Protein AF-A0A7X7SCX1-F1 (afdb_monomer_lite)

Sequence (75 aa):
MEQGSKTLLIILGTALLIGALVVVFNPAYRQAFAAQVRGDPAASPIWKSNREYYPDVTLPAAEPAPQAPAEPLSE

Structure (mmCIF, N/CA/C/O backbone):
data_AF-A0A7X7SCX1-F1
#
_entry.id   AF-A0A7X7SCX1-F1
#
loop_
_atom_site.group_PDB
_atom_site.id
_atom_site.type_symbol
_atom_site.label_atom_id
_atom_site.label_alt_id
_atom_site.label_comp_id
_atom_site.label_asym_id
_atom_site.label_entity_id
_atom_site.label_seq_id
_atom_site.pdbx_PDB_ins_code
_atom_site.Cartn_x
_atom_site.Cartn_y
_atom_site.Cartn_z
_atom_site.occupancy
_atom_site.B_iso_or_equiv
_atom_site.auth_seq_id
_atom_site.auth_comp_id
_atom_site.auth_asym_id
_atom_site.auth_atom_id
_atom_site.pdbx_PDB_model_num
ATOM 1 N N . MET A 1 1 ? -15.975 18.518 25.253 1.00 59.97 1 MET A N 1
ATOM 2 C CA . MET A 1 1 ? -15.059 18.459 24.087 1.00 59.97 1 MET A CA 1
ATOM 3 C C . MET A 1 1 ? -14.102 17.260 24.139 1.00 59.97 1 MET A C 1
ATOM 5 O O . MET A 1 1 ? -13.811 16.728 23.079 1.00 59.97 1 MET A O 1
ATOM 9 N N . GLU A 1 2 ? -13.686 16.754 25.311 1.00 71.38 2 GLU A N 1
ATOM 10 C CA . GLU A 1 2 ? -12.789 15.576 25.427 1.00 71.38 2 GLU A CA 1
ATOM 11 C C . GLU A 1 2 ? -13.318 14.274 24.810 1.00 71.38 2 GLU A C 1
ATOM 13 O O . GLU A 1 2 ? -12.551 13.510 24.227 1.00 71.38 2 GLU A O 1
ATOM 18 N N . GLN A 1 3 ? -14.624 14.009 24.909 1.00 74.88 3 GLN A N 1
ATOM 19 C CA . GLN A 1 3 ? -15.192 12.748 24.426 1.00 74.88 3 GLN A CA 1
ATOM 20 C C . GLN A 1 3 ? -15.104 12.611 22.898 1.00 74.88 3 GLN A C 1
ATOM 22 O O . GLN A 1 3 ? -14.829 11.523 22.401 1.00 74.88 3 GLN A O 1
ATOM 27 N N . GLY A 1 4 ? -15.256 13.715 22.158 1.00 82.69 4 GLY A N 1
ATOM 28 C CA . GLY A 1 4 ? -15.097 13.724 20.701 1.00 82.69 4 GLY A CA 1
ATOM 29 C C . GLY A 1 4 ? -13.654 13.444 20.278 1.00 82.69 4 GLY A C 1
ATOM 30 O O . GLY A 1 4 ? -13.417 12.583 19.434 1.00 82.69 4 GLY A O 1
ATOM 31 N N . SER A 1 5 ? -12.685 14.096 20.927 1.00 90.62 5 SER A N 1
ATOM 32 C CA . SER A 1 5 ? -11.257 13.892 20.649 1.00 90.62 5 SER A CA 1
ATOM 33 C C . SER A 1 5 ? -10.797 12.475 20.988 1.00 90.62 5 SER A C 1
ATOM 35 O O . SER A 1 5 ? -10.062 11.865 20.214 1.00 90.62 5 SER A O 1
ATOM 37 N N . LYS A 1 6 ? -11.265 11.912 22.110 1.00 92.81 6 LYS A N 1
ATOM 38 C CA . LYS A 1 6 ? -10.952 10.531 22.500 1.00 92.81 6 LYS A CA 1
ATOM 39 C C . LYS A 1 6 ? -11.479 9.526 21.476 1.00 92.81 6 LYS A C 1
ATOM 41 O O . LYS A 1 6 ? -10.742 8.631 21.073 1.00 92.81 6 LYS A O 1
ATOM 46 N N . THR A 1 7 ? -12.722 9.688 21.025 1.00 95.12 7 THR A N 1
ATOM 47 C CA . THR A 1 7 ? -13.297 8.832 19.979 1.00 95.12 7 THR A CA 1
ATOM 48 C C . THR A 1 7 ? -12.516 8.945 18.671 1.00 95.12 7 THR A C 1
ATOM 50 O O . THR A 1 7 ? -12.213 7.926 18.055 1.00 95.12 7 THR A O 1
ATOM 53 N N . LEU A 1 8 ? -12.123 10.158 18.274 1.00 95.88 8 LEU A N 1
ATOM 54 C CA . LEU A 1 8 ? -11.345 10.373 17.054 1.00 95.88 8 LEU A CA 1
ATOM 55 C C . LEU A 1 8 ? -9.967 9.697 17.120 1.00 95.88 8 LEU A C 1
ATOM 57 O O . LEU A 1 8 ? -9.564 9.044 16.161 1.00 95.88 8 LEU A O 1
ATOM 61 N N . LEU A 1 9 ? -9.274 9.796 18.258 1.00 97.00 9 LEU A N 1
ATOM 62 C CA . LEU A 1 9 ? -7.990 9.121 18.474 1.00 97.00 9 LEU A CA 1
ATOM 63 C C . LEU A 1 9 ? -8.120 7.599 18.418 1.00 97.00 9 LEU A C 1
ATOM 65 O O . LEU A 1 9 ? -7.250 6.941 17.853 1.00 97.00 9 LEU A O 1
ATOM 69 N N . ILE A 1 10 ? -9.204 7.040 18.964 1.00 97.00 10 ILE A N 1
ATOM 70 C CA . ILE A 1 10 ? -9.472 5.600 18.879 1.00 97.00 10 ILE A CA 1
ATOM 71 C C . ILE A 1 10 ? -9.661 5.192 17.417 1.00 97.00 10 ILE A C 1
ATOM 73 O O . ILE A 1 10 ? -8.991 4.272 16.963 1.00 97.00 10 ILE A O 1
ATOM 77 N N . ILE A 1 11 ? -10.506 5.901 16.663 1.00 97.88 11 ILE A N 1
ATOM 78 C CA . ILE A 1 11 ? -10.755 5.598 15.245 1.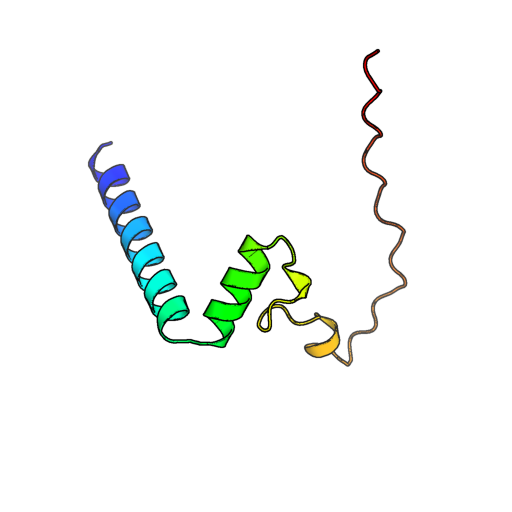00 97.88 11 ILE A CA 1
ATOM 79 C C . ILE A 1 11 ? -9.459 5.683 14.437 1.00 97.88 11 ILE A C 1
ATOM 81 O O . ILE A 1 11 ? -9.142 4.762 13.685 1.00 97.88 11 ILE A O 1
ATOM 85 N N . LEU A 1 12 ? -8.689 6.759 14.619 1.00 97.88 12 LEU A N 1
ATOM 86 C CA . LEU A 1 12 ? -7.418 6.953 13.929 1.00 97.88 12 LEU A CA 1
ATOM 87 C C . LEU A 1 12 ? -6.416 5.849 14.287 1.00 97.88 12 LEU A C 1
ATOM 89 O O . LEU A 1 12 ? -5.801 5.265 13.398 1.00 97.88 12 LEU A O 1
ATOM 93 N N . GLY A 1 13 ? -6.286 5.526 15.575 1.00 98.31 13 GLY A N 1
ATOM 94 C CA . GLY A 1 13 ? -5.409 4.459 16.048 1.00 98.31 13 GLY A CA 1
ATOM 95 C C . GLY A 1 13 ? -5.800 3.095 15.483 1.00 98.31 13 GLY A C 1
ATOM 96 O O . GLY A 1 13 ? -4.945 2.364 14.986 1.00 98.31 13 GLY A O 1
ATOM 97 N N . THR A 1 14 ? -7.092 2.763 15.483 1.00 98.19 14 THR A N 1
ATOM 98 C CA . THR A 1 14 ? -7.596 1.517 14.896 1.00 98.19 14 THR A CA 1
ATOM 99 C C . THR A 1 14 ? -7.356 1.467 13.387 1.00 98.19 14 THR A C 1
ATOM 101 O O . THR A 1 14 ? -6.908 0.439 12.884 1.00 98.19 14 THR A O 1
ATOM 104 N N . ALA A 1 15 ? -7.579 2.566 12.662 1.00 97.88 15 ALA A N 1
ATOM 105 C CA . ALA A 1 15 ? -7.309 2.638 11.227 1.00 97.88 15 ALA A CA 1
ATOM 106 C C . ALA A 1 15 ? -5.818 2.430 10.910 1.00 97.88 15 ALA A C 1
ATOM 108 O O . ALA A 1 15 ? -5.485 1.666 10.003 1.00 97.88 15 ALA A O 1
ATOM 109 N N . LEU A 1 16 ? -4.918 3.040 11.691 1.00 97.62 16 LEU A N 1
ATOM 110 C CA . LEU A 1 16 ? -3.472 2.845 11.557 1.00 97.62 16 LEU A CA 1
ATOM 111 C C . LEU A 1 16 ? -3.061 1.398 11.842 1.00 97.62 16 LEU A C 1
ATOM 113 O O . LEU A 1 16 ? -2.263 0.839 11.092 1.00 97.62 16 LEU A O 1
ATOM 117 N N . LEU A 1 17 ? -3.626 0.772 12.879 1.00 98.12 17 LEU A N 1
ATOM 118 C CA . LEU A 1 17 ? -3.357 -0.632 13.201 1.00 98.12 17 LEU A CA 1
ATOM 119 C C . LEU A 1 17 ? -3.804 -1.567 12.074 1.00 98.12 17 LEU A C 1
ATOM 121 O O . LEU A 1 17 ? -3.044 -2.445 11.670 1.00 98.12 17 LEU A O 1
ATOM 125 N N . ILE A 1 18 ? -5.001 -1.357 11.525 1.00 97.94 18 ILE A N 1
ATOM 126 C CA . ILE A 1 18 ? -5.496 -2.143 10.388 1.00 97.94 18 ILE A CA 1
ATOM 127 C C . ILE A 1 18 ? -4.601 -1.927 9.161 1.00 97.94 18 ILE A C 1
ATOM 129 O O . ILE A 1 18 ? -4.193 -2.899 8.526 1.00 97.94 18 ILE A O 1
ATOM 133 N N . GLY A 1 19 ? -4.236 -0.679 8.855 1.00 95.00 19 GLY A N 1
ATOM 134 C CA . GLY A 1 19 ? -3.312 -0.366 7.764 1.00 95.00 19 GLY A CA 1
ATOM 135 C C . GLY A 1 19 ? -1.952 -1.051 7.930 1.00 95.00 19 GLY A C 1
ATOM 136 O O . GLY A 1 19 ? -1.448 -1.659 6.986 1.00 95.00 19 GLY A O 1
ATOM 137 N N . ALA A 1 20 ? -1.391 -1.034 9.141 1.00 96.56 20 ALA A N 1
ATOM 138 C CA . ALA A 1 20 ? -0.139 -1.713 9.458 1.00 96.56 20 ALA A CA 1
ATOM 139 C C . ALA A 1 20 ? -0.243 -3.232 9.256 1.00 96.56 20 ALA A C 1
ATOM 141 O O . ALA A 1 20 ? 0.659 -3.825 8.666 1.00 96.56 20 ALA A O 1
ATOM 142 N N . LEU A 1 21 ? -1.351 -3.859 9.667 1.00 97.75 21 LEU A N 1
ATOM 143 C CA . LEU A 1 21 ? -1.594 -5.283 9.419 1.00 97.75 21 LEU A CA 1
ATOM 144 C C . LEU A 1 21 ? -1.610 -5.592 7.915 1.00 97.75 21 LEU A C 1
ATOM 146 O O . LEU A 1 21 ? -0.942 -6.529 7.480 1.00 97.75 21 LEU A O 1
ATOM 150 N N . VAL A 1 22 ? -2.301 -4.787 7.103 1.00 96.25 22 VAL A N 1
ATOM 151 C CA . VAL A 1 22 ? -2.331 -4.969 5.640 1.00 96.25 22 VAL A CA 1
ATOM 152 C C . VAL A 1 22 ? -0.927 -4.885 5.044 1.00 96.25 22 VAL A C 1
ATOM 154 O O . VAL A 1 22 ? -0.548 -5.750 4.253 1.00 96.25 22 VAL A O 1
ATOM 157 N N . VAL A 1 23 ? -0.131 -3.893 5.456 1.00 95.56 23 VAL A N 1
ATOM 158 C CA . VAL A 1 23 ? 1.263 -3.763 5.009 1.00 95.56 23 VAL A CA 1
ATOM 159 C C . VAL A 1 23 ? 2.078 -4.983 5.433 1.00 95.56 23 VAL A C 1
ATOM 161 O O . VAL A 1 23 ? 2.776 -5.559 4.607 1.00 95.56 23 VAL A O 1
ATOM 164 N N . VAL A 1 24 ? 1.973 -5.433 6.684 1.00 95.94 24 VAL A N 1
ATOM 165 C CA . VAL A 1 24 ? 2.751 -6.575 7.189 1.00 95.94 24 VAL A CA 1
ATOM 166 C C . VAL A 1 24 ? 2.395 -7.871 6.470 1.00 95.94 24 VAL A C 1
ATOM 168 O O . VAL A 1 24 ? 3.306 -8.617 6.119 1.00 95.94 24 VAL A O 1
ATOM 171 N N . PHE A 1 25 ? 1.117 -8.145 6.206 1.00 97.00 25 PHE A N 1
ATOM 172 C CA . PHE A 1 25 ? 0.688 -9.424 5.634 1.00 97.00 25 PHE A CA 1
ATOM 173 C C . PHE A 1 25 ? 0.670 -9.458 4.101 1.00 97.00 25 PHE A C 1
ATOM 175 O O . PHE A 1 25 ? 0.742 -10.547 3.532 1.00 97.00 25 PHE A O 1
ATOM 182 N N . ASN A 1 26 ? 0.657 -8.313 3.409 1.00 95.31 26 ASN A N 1
ATOM 183 C CA . ASN A 1 26 ? 0.605 -8.274 1.947 1.00 95.31 26 ASN A CA 1
ATOM 184 C C . ASN A 1 26 ? 1.924 -7.761 1.317 1.00 95.31 26 ASN A C 1
ATOM 186 O O . ASN A 1 26 ? 2.275 -6.589 1.480 1.00 95.31 26 ASN A O 1
ATOM 190 N N . PRO A 1 27 ? 2.655 -8.595 0.543 1.00 93.06 27 PRO A N 1
ATOM 191 C CA . PRO A 1 27 ? 3.941 -8.217 -0.050 1.00 93.06 27 PRO A CA 1
ATOM 192 C C . PRO A 1 27 ? 3.865 -7.004 -0.980 1.00 93.06 27 PRO A C 1
ATOM 194 O O . PRO A 1 27 ? 4.805 -6.209 -0.997 1.00 93.06 27 PRO A O 1
ATOM 197 N N . ALA A 1 28 ? 2.763 -6.835 -1.717 1.00 93.12 28 ALA A N 1
ATOM 198 C CA . ALA A 1 28 ? 2.591 -5.696 -2.615 1.00 93.12 28 ALA A CA 1
ATOM 199 C C . ALA A 1 28 ? 2.546 -4.374 -1.830 1.00 93.12 28 ALA A C 1
ATOM 201 O O . ALA A 1 28 ? 3.161 -3.391 -2.238 1.00 93.12 28 ALA A O 1
ATOM 202 N N . TYR A 1 29 ? 1.908 -4.369 -0.655 1.00 93.50 29 TYR A N 1
ATOM 203 C CA . TYR A 1 29 ? 1.844 -3.196 0.225 1.00 93.50 29 TYR A CA 1
ATOM 204 C C . TYR A 1 29 ? 3.171 -2.900 0.920 1.00 93.50 29 TYR A C 1
ATOM 206 O O . TYR A 1 29 ? 3.504 -1.729 1.088 1.00 93.50 29 TYR A O 1
ATOM 214 N N . ARG A 1 30 ? 3.990 -3.913 1.233 1.00 94.31 30 ARG A N 1
ATOM 215 C CA . ARG A 1 30 ? 5.373 -3.687 1.702 1.00 94.31 30 ARG A CA 1
ATOM 216 C C . ARG A 1 30 ? 6.217 -2.974 0.652 1.00 94.31 30 ARG A C 1
ATOM 218 O O . ARG A 1 30 ? 6.928 -2.025 0.966 1.00 94.31 30 ARG A O 1
ATOM 225 N N . GLN A 1 31 ? 6.129 -3.428 -0.595 1.00 92.94 31 GLN A N 1
ATOM 226 C CA . GLN A 1 31 ? 6.872 -2.838 -1.707 1.00 92.94 31 GLN A CA 1
ATOM 227 C C . GLN A 1 31 ? 6.389 -1.419 -2.016 1.00 92.94 31 GLN A C 1
ATOM 229 O O . GLN A 1 31 ? 7.217 -0.530 -2.186 1.00 92.94 31 GLN A O 1
ATOM 234 N N . ALA A 1 32 ? 5.073 -1.189 -2.007 1.00 9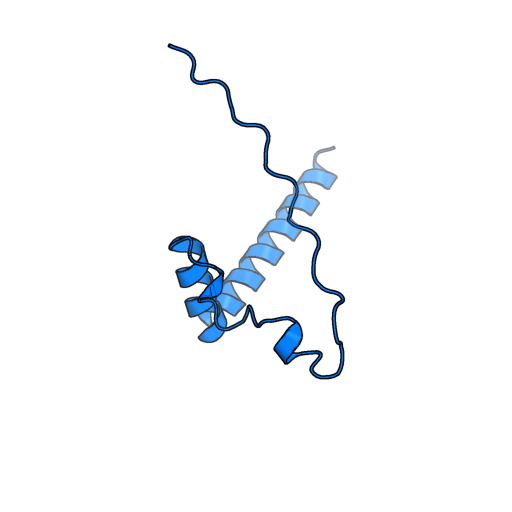2.44 32 ALA A N 1
ATOM 235 C CA . ALA A 1 32 ? 4.491 0.142 -2.151 1.00 92.44 32 ALA A CA 1
ATOM 236 C C . ALA A 1 32 ? 4.950 1.098 -1.044 1.00 92.44 32 ALA A C 1
ATOM 238 O O . ALA A 1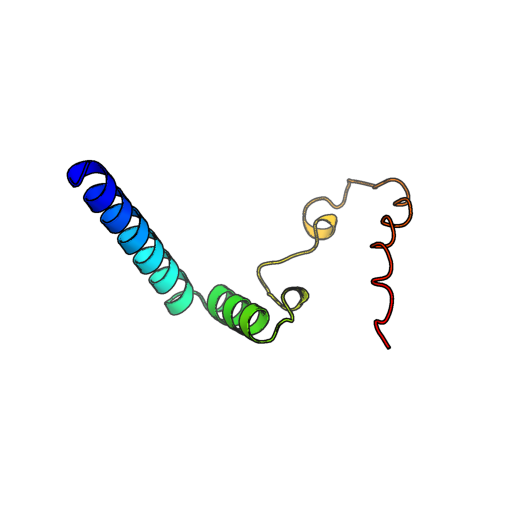 32 ? 5.373 2.214 -1.331 1.00 92.44 32 ALA A O 1
ATOM 239 N N . PHE A 1 33 ? 4.940 0.645 0.212 1.00 93.06 33 PHE A N 1
ATOM 240 C CA . PHE A 1 33 ? 5.452 1.424 1.336 1.00 93.06 33 PHE A CA 1
ATOM 241 C C . PHE A 1 33 ? 6.941 1.758 1.158 1.00 93.06 33 PHE A C 1
ATOM 243 O O . PHE A 1 33 ? 7.341 2.910 1.305 1.00 93.06 33 PHE A O 1
ATOM 250 N N . ALA A 1 34 ? 7.762 0.784 0.758 1.00 93.62 34 ALA A N 1
ATOM 251 C CA . ALA A 1 34 ? 9.181 1.008 0.484 1.00 93.62 34 ALA A CA 1
ATOM 252 C C . ALA A 1 34 ? 9.426 1.951 -0.707 1.00 93.62 34 ALA A C 1
ATOM 254 O O . ALA A 1 34 ? 10.408 2.688 -0.716 1.00 93.62 34 ALA A O 1
ATOM 255 N N . ALA A 1 35 ? 8.576 1.915 -1.734 1.00 92.50 35 ALA A N 1
ATOM 256 C CA . ALA A 1 35 ? 8.618 2.836 -2.869 1.00 92.50 35 ALA A CA 1
ATOM 257 C C . ALA A 1 35 ? 8.283 4.272 -2.423 1.00 92.50 35 ALA A C 1
ATOM 259 O O . ALA A 1 35 ? 9.031 5.202 -2.720 1.00 92.50 35 ALA A O 1
ATOM 260 N N . GLN A 1 36 ? 7.249 4.429 -1.587 1.00 91.94 36 GLN A N 1
ATOM 261 C CA . GLN A 1 36 ? 6.859 5.714 -1.004 1.00 91.94 36 GLN A CA 1
ATOM 262 C C . GLN A 1 36 ? 7.971 6.322 -0.139 1.00 91.94 36 GLN A C 1
ATOM 264 O O . GLN A 1 36 ? 8.300 7.493 -0.299 1.00 91.94 36 GLN A O 1
ATOM 269 N N . VAL A 1 37 ? 8.579 5.530 0.751 1.00 94.19 37 VAL A N 1
ATOM 270 C CA . VAL A 1 37 ? 9.679 5.987 1.623 1.00 94.19 37 VAL A CA 1
ATOM 271 C C . VAL A 1 37 ? 10.915 6.397 0.815 1.00 94.19 37 VAL A C 1
ATOM 273 O O . VAL A 1 37 ? 11.628 7.313 1.211 1.00 94.19 37 VAL A O 1
ATOM 276 N N . ARG A 1 38 ? 11.156 5.760 -0.338 1.00 93.44 38 ARG A N 1
ATOM 277 C CA . ARG A 1 38 ? 12.245 6.120 -1.262 1.00 93.44 38 ARG A CA 1
ATOM 278 C C . ARG A 1 38 ? 11.957 7.366 -2.106 1.00 93.44 38 ARG A C 1
ATOM 280 O O . ARG A 1 38 ? 12.845 7.799 -2.830 1.00 93.44 38 ARG A O 1
ATOM 287 N N . GLY A 1 39 ? 10.749 7.927 -2.032 1.00 92.06 39 GLY A N 1
ATOM 288 C CA . GLY A 1 39 ? 10.340 9.055 -2.871 1.00 92.06 39 GLY A CA 1
ATOM 289 C C . GLY A 1 39 ? 10.078 8.680 -4.333 1.00 92.06 39 GLY A C 1
ATOM 290 O O . GLY A 1 39 ? 9.957 9.573 -5.163 1.00 92.06 39 GLY A O 1
ATOM 291 N N . ASP A 1 40 ? 9.957 7.385 -4.648 1.00 91.38 40 ASP A N 1
ATOM 292 C CA . ASP A 1 40 ? 9.613 6.882 -5.983 1.00 91.38 40 ASP A CA 1
ATOM 293 C C . ASP A 1 40 ? 8.260 6.149 -5.944 1.00 91.38 40 ASP A C 1
ATOM 295 O O . ASP A 1 40 ? 8.200 4.917 -5.994 1.00 91.38 40 ASP A O 1
ATOM 299 N N . PRO A 1 41 ? 7.141 6.881 -5.799 1.00 86.06 41 PRO A N 1
ATOM 300 C CA . PRO A 1 41 ? 5.815 6.276 -5.718 1.00 86.06 41 PRO A CA 1
ATOM 301 C C . PRO A 1 41 ? 5.399 5.570 -7.019 1.00 86.06 41 PRO A C 1
ATOM 303 O O . PRO A 1 41 ? 4.553 4.677 -6.968 1.00 86.06 41 PRO A O 1
ATOM 306 N N . ALA A 1 42 ? 5.996 5.915 -8.167 1.00 85.56 42 ALA A N 1
ATOM 307 C CA . ALA A 1 42 ? 5.694 5.297 -9.459 1.00 85.56 42 ALA A CA 1
ATOM 308 C C . ALA A 1 42 ? 6.177 3.838 -9.547 1.00 85.56 42 ALA A C 1
ATOM 310 O O . ALA A 1 42 ? 5.585 3.041 -10.270 1.00 85.56 42 ALA A O 1
ATOM 311 N N . ALA A 1 43 ? 7.198 3.463 -8.768 1.00 86.38 43 ALA A N 1
ATOM 312 C CA . ALA A 1 43 ? 7.645 2.076 -8.631 1.00 86.38 43 ALA A CA 1
ATOM 313 C C . ALA A 1 43 ? 6.736 1.210 -7.732 1.00 86.38 43 ALA A C 1
ATOM 315 O O . ALA A 1 43 ? 7.017 0.026 -7.523 1.00 86.38 43 ALA A O 1
ATOM 316 N N . SER A 1 44 ? 5.664 1.770 -7.160 1.00 88.94 44 SER A N 1
ATOM 317 C CA . SER A 1 44 ? 4.714 1.017 -6.340 1.00 88.94 44 SER A CA 1
ATOM 318 C C . SER A 1 44 ? 3.944 -0.007 -7.187 1.00 88.94 44 SER A C 1
ATOM 320 O O . SER A 1 44 ? 3.269 0.377 -8.140 1.00 88.94 44 SER A O 1
ATOM 322 N N . PRO A 1 45 ? 3.917 -1.300 -6.809 1.00 85.44 45 PRO A N 1
ATOM 323 C CA . PRO A 1 45 ? 3.211 -2.331 -7.580 1.00 85.44 45 PRO A CA 1
ATOM 324 C C . PRO A 1 45 ? 1.681 -2.193 -7.534 1.00 85.44 45 PRO A C 1
ATOM 326 O O . PRO A 1 45 ? 0.968 -2.861 -8.282 1.00 85.44 45 PRO A O 1
ATOM 329 N N . ILE A 1 46 ? 1.168 -1.362 -6.625 1.00 84.94 46 ILE A N 1
ATOM 330 C CA . ILE A 1 46 ? -0.267 -1.117 -6.442 1.00 84.94 46 ILE A CA 1
ATOM 331 C C . ILE A 1 46 ? -0.697 0.133 -7.213 1.00 84.94 46 ILE A C 1
ATOM 333 O O . ILE A 1 46 ? -1.853 0.249 -7.622 1.00 84.94 46 ILE A O 1
ATOM 337 N N . TRP A 1 47 ? 0.234 1.064 -7.432 1.00 79.88 47 TRP A N 1
ATOM 338 C CA . TRP A 1 47 ? -0.017 2.278 -8.191 1.00 79.88 47 TRP A CA 1
ATOM 339 C C . TRP A 1 47 ? 0.183 1.996 -9.678 1.00 79.88 47 TRP A C 1
ATOM 341 O O . TRP A 1 47 ? 1.246 2.215 -10.251 1.00 79.88 47 TRP A O 1
ATOM 351 N N . LYS A 1 48 ? -0.861 1.467 -10.307 1.00 78.50 48 LYS A N 1
ATOM 352 C CA . LYS A 1 48 ? -0.879 1.202 -11.745 1.00 78.50 48 LYS A CA 1
ATOM 353 C C . LYS A 1 48 ? -1.346 2.423 -12.525 1.00 78.50 48 LYS A C 1
ATOM 355 O O . LYS A 1 48 ? -2.091 3.259 -12.014 1.00 78.50 48 LYS A O 1
ATOM 360 N N . SER A 1 49 ? -0.921 2.517 -13.781 1.00 78.19 49 SER A N 1
ATOM 361 C CA . SER A 1 49 ? -1.381 3.582 -14.672 1.00 78.19 49 SER A CA 1
ATOM 362 C C . SER A 1 49 ? -2.884 3.459 -14.926 1.00 78.19 49 SER A C 1
ATOM 364 O O . SER A 1 49 ? -3.383 2.367 -15.187 1.00 78.19 49 SER A O 1
ATOM 366 N N . ASN A 1 50 ? -3.600 4.587 -14.960 1.00 82.69 50 ASN A N 1
ATOM 367 C CA . ASN A 1 50 ? -5.018 4.615 -15.342 1.00 82.69 50 ASN A CA 1
ATOM 368 C C . ASN A 1 50 ? -5.266 3.984 -16.721 1.00 82.69 50 ASN A C 1
ATOM 370 O O . ASN A 1 50 ? -6.312 3.377 -16.929 1.00 82.69 50 ASN A O 1
ATOM 374 N N . ARG A 1 51 ? -4.296 4.073 -17.643 1.00 80.69 51 ARG A N 1
ATOM 375 C CA . ARG A 1 51 ? -4.384 3.439 -18.968 1.00 80.69 51 ARG A CA 1
ATOM 376 C C . ARG A 1 51 ? -4.511 1.917 -18.876 1.00 80.69 51 ARG A C 1
ATOM 378 O O . ARG A 1 51 ? -5.145 1.307 -19.725 1.00 80.69 51 ARG A O 1
ATOM 385 N N . GLU A 1 52 ? -3.914 1.314 -17.854 1.00 83.19 52 GLU A N 1
ATOM 386 C CA . GLU A 1 52 ? -3.954 -0.132 -17.632 1.00 83.19 52 GLU A CA 1
ATOM 387 C C . GLU A 1 52 ? -5.334 -0.593 -17.129 1.00 83.19 52 GLU A C 1
ATOM 389 O O . GLU A 1 52 ? -5.759 -1.702 -17.432 1.00 83.19 52 GLU A O 1
ATO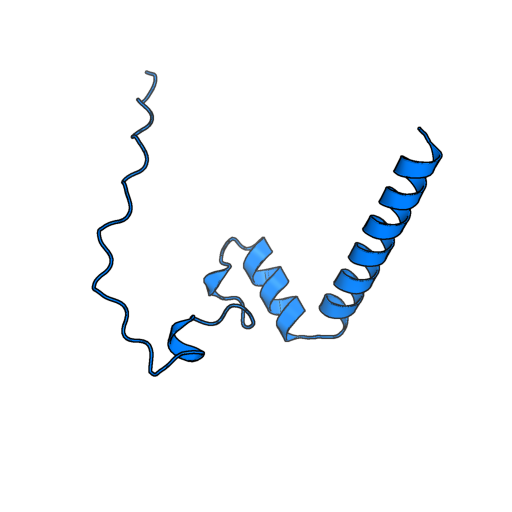M 394 N N . TYR A 1 53 ? -6.058 0.271 -16.405 1.00 82.06 53 TYR A N 1
ATOM 395 C CA . TYR A 1 53 ? -7.428 0.008 -15.944 1.00 82.06 53 TYR A CA 1
ATOM 396 C C . TYR A 1 53 ? -8.500 0.348 -16.984 1.00 82.06 53 TYR A C 1
ATOM 398 O O . TYR A 1 53 ? -9.551 -0.287 -17.006 1.00 82.06 53 TYR A O 1
ATOM 406 N N . TYR A 1 54 ? -8.239 1.343 -17.831 1.00 85.19 54 TYR A N 1
ATOM 407 C CA . TYR A 1 54 ? -9.184 1.857 -18.820 1.00 85.19 54 TYR A CA 1
ATOM 408 C C . TYR A 1 54 ? -8.560 1.841 -20.221 1.00 85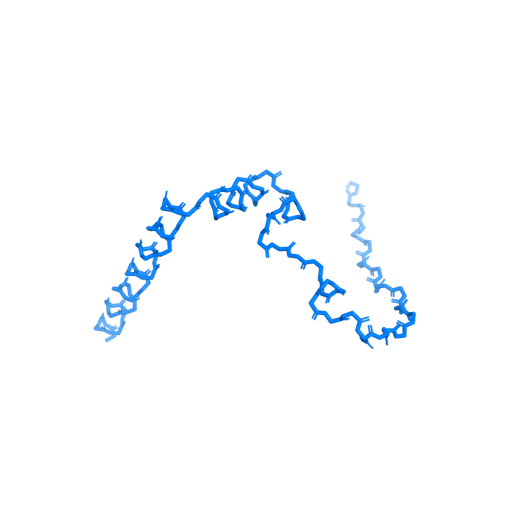.19 54 TYR A C 1
ATOM 410 O O . 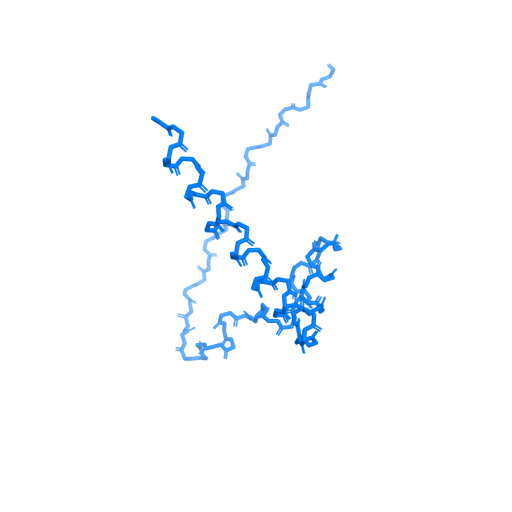TYR A 1 54 ? -8.238 2.903 -20.761 1.00 85.19 54 TYR A O 1
ATOM 418 N N . PRO A 1 55 ? -8.366 0.653 -20.822 1.00 82.69 55 PRO A N 1
ATOM 419 C CA . PRO A 1 55 ? -7.701 0.533 -22.118 1.00 82.69 55 PRO A CA 1
ATOM 420 C C . PRO A 1 55 ? -8.468 1.240 -23.244 1.00 82.69 55 PRO A C 1
ATOM 422 O O . PRO A 1 55 ? -7.852 1.749 -24.177 1.00 82.69 55 PRO A O 1
ATOM 425 N N . ASP A 1 56 ? -9.794 1.329 -23.121 1.00 89.25 56 ASP A N 1
ATOM 426 C CA . ASP A 1 56 ? -10.674 1.920 -24.135 1.00 89.25 56 ASP A CA 1
ATOM 427 C C . ASP A 1 56 ? -10.823 3.445 -24.001 1.00 89.25 56 ASP A C 1
ATOM 429 O O . ASP A 1 56 ? -11.453 4.093 -24.838 1.00 89.25 56 ASP A O 1
ATOM 433 N N . VAL A 1 57 ? -10.257 4.050 -22.950 1.00 84.69 57 VAL A N 1
ATOM 434 C CA . VAL A 1 57 ? -10.349 5.496 -22.726 1.00 84.69 57 VAL A CA 1
ATOM 435 C C . VAL A 1 57 ? -9.177 6.195 -23.408 1.00 84.69 57 VAL A C 1
ATOM 437 O O . VAL A 1 57 ? -8.065 6.277 -22.884 1.00 84.69 57 VAL A O 1
ATOM 440 N N . THR A 1 58 ? -9.439 6.762 -24.583 1.00 80.81 58 THR A N 1
ATOM 441 C CA . THR A 1 58 ? -8.528 7.706 -25.238 1.00 80.81 58 THR A CA 1
ATOM 442 C C . THR A 1 58 ? -8.684 9.093 -24.622 1.00 80.81 58 THR A C 1
ATOM 444 O O . THR A 1 58 ? -9.713 9.744 -24.801 1.00 80.81 58 THR A O 1
ATOM 447 N N . LEU A 1 59 ? -7.661 9.559 -23.901 1.00 73.69 59 LEU A N 1
ATOM 448 C CA . LEU A 1 59 ? -7.605 10.939 -23.420 1.00 73.69 59 LEU A CA 1
ATOM 449 C C . LEU A 1 59 ? -7.209 11.880 -24.573 1.00 73.69 59 LEU A C 1
ATOM 451 O O . LEU A 1 59 ? -6.297 11.539 -25.334 1.00 73.69 59 LEU A O 1
ATOM 455 N N . PRO A 1 60 ? -7.836 13.065 -24.697 1.00 75.38 60 PRO A N 1
ATOM 456 C CA . PRO A 1 60 ? -7.317 14.140 -25.539 1.00 75.38 60 PRO A CA 1
ATOM 457 C C . PRO A 1 60 ? -5.871 14.462 -25.140 1.00 75.38 60 PRO A C 1
ATOM 459 O O . PRO A 1 60 ? -5.500 14.278 -23.978 1.00 75.38 60 PRO A O 1
ATOM 462 N N . ALA A 1 61 ? -5.047 14.935 -26.081 1.00 71.44 61 ALA A N 1
ATOM 463 C CA . ALA A 1 61 ? -3.686 15.365 -25.765 1.00 71.44 61 ALA A CA 1
ATOM 464 C C . ALA A 1 61 ? -3.731 16.382 -24.613 1.00 71.44 61 ALA A C 1
ATOM 466 O O . ALA A 1 61 ? -4.407 17.404 -24.718 1.00 71.44 61 ALA A O 1
ATOM 467 N N . ALA A 1 62 ? -3.067 16.060 -23.501 1.00 66.25 62 ALA A N 1
ATOM 468 C CA . ALA A 1 62 ? -3.057 16.919 -22.328 1.00 66.25 62 ALA A CA 1
ATOM 469 C C . ALA A 1 62 ? -2.404 18.257 -22.689 1.00 66.25 62 ALA A C 1
ATOM 471 O O . ALA A 1 62 ? -1.281 18.279 -23.201 1.00 66.25 62 ALA A O 1
ATOM 472 N N . GLU A 1 63 ? -3.099 19.362 -22.416 1.00 65.75 63 GLU A N 1
ATOM 473 C CA . GLU A 1 63 ? -2.460 20.674 -22.399 1.00 65.75 63 GLU A CA 1
ATOM 474 C C . GLU A 1 63 ? -1.294 20.637 -21.395 1.00 65.75 63 GLU A C 1
ATOM 476 O O . GLU A 1 63 ? -1.403 19.971 -20.356 1.00 65.75 63 GLU A O 1
ATOM 481 N N . PRO A 1 64 ? -0.158 21.294 -21.692 1.00 63.84 64 PRO A N 1
ATOM 482 C CA . PRO A 1 64 ? 0.974 21.333 -20.778 1.00 63.84 64 PRO A CA 1
ATOM 483 C C . PRO A 1 64 ? 0.511 21.784 -19.393 1.00 63.84 64 PRO A C 1
ATOM 485 O O . PRO A 1 64 ? -0.195 22.786 -19.271 1.00 63.84 64 PRO A O 1
ATOM 488 N N . ALA A 1 65 ? 0.907 21.044 -18.353 1.00 66.62 65 ALA A N 1
ATOM 489 C CA . ALA A 1 65 ? 0.614 21.433 -16.980 1.00 66.62 65 ALA A CA 1
ATOM 490 C C . ALA A 1 65 ? 1.080 22.886 -16.749 1.00 66.62 65 ALA A C 1
ATOM 492 O O . ALA A 1 65 ? 2.190 23.225 -17.180 1.00 66.62 65 ALA A O 1
ATOM 493 N N . PRO A 1 66 ? 0.277 23.743 -16.089 1.00 67.31 66 PRO A N 1
ATOM 494 C CA . PRO A 1 66 ? 0.700 25.095 -15.750 1.00 67.31 66 PRO A CA 1
ATOM 495 C C . PRO A 1 66 ? 2.036 25.035 -15.008 1.00 67.31 66 PRO A C 1
ATOM 497 O O . PRO A 1 66 ? 2.147 24.365 -13.980 1.00 67.31 66 PRO A O 1
ATOM 500 N N . GLN A 1 67 ? 3.066 25.685 -15.555 1.00 63.12 67 GLN A N 1
ATOM 501 C CA . GLN A 1 67 ? 4.357 25.783 -14.883 1.00 63.12 67 GLN A CA 1
ATOM 502 C C . GLN A 1 67 ? 4.133 26.464 -13.531 1.00 63.12 67 GLN A C 1
ATOM 504 O O . GLN A 1 67 ? 3.509 27.526 -13.468 1.00 63.12 67 GLN A O 1
ATOM 509 N N . ALA A 1 68 ? 4.609 25.842 -12.449 1.00 65.69 68 ALA A N 1
ATOM 510 C CA . ALA A 1 68 ? 4.633 26.493 -11.148 1.00 65.69 68 ALA A CA 1
ATOM 511 C C . ALA A 1 68 ? 5.391 27.830 -11.288 1.00 65.69 68 ALA A C 1
ATOM 513 O O . ALA A 1 68 ? 6.416 27.856 -11.978 1.00 65.69 68 ALA A O 1
ATOM 514 N N . PRO A 1 69 ? 4.909 28.936 -10.690 1.00 65.75 69 PRO A N 1
ATOM 515 C CA . PRO A 1 69 ? 5.620 30.206 -10.735 1.00 65.75 69 PRO A CA 1
ATOM 516 C C . PRO A 1 69 ? 7.043 30.001 -10.216 1.00 65.75 69 PRO A C 1
ATOM 518 O O . PRO A 1 69 ? 7.222 29.448 -9.132 1.00 65.75 69 PRO A O 1
ATOM 521 N N . ALA A 1 70 ? 8.045 30.407 -10.998 1.00 66.19 70 ALA A N 1
ATOM 522 C CA . ALA A 1 70 ? 9.431 30.372 -10.559 1.00 66.19 70 ALA A CA 1
ATOM 523 C C . ALA A 1 70 ? 9.557 31.202 -9.274 1.00 66.19 70 ALA A C 1
ATOM 525 O O . ALA A 1 70 ? 9.253 32.397 -9.284 1.00 66.19 70 ALA A O 1
ATOM 526 N N . GLU A 1 71 ? 9.971 30.574 -8.171 1.00 65.94 71 GLU A N 1
ATOM 527 C CA . GLU A 1 71 ? 10.375 31.323 -6.985 1.00 65.94 71 GLU A CA 1
ATOM 528 C C . GLU A 1 71 ? 11.542 32.237 -7.388 1.00 65.94 71 GLU A C 1
ATOM 530 O O . GLU A 1 71 ? 12.528 31.751 -7.956 1.00 65.94 71 GLU A O 1
ATOM 535 N N . PRO A 1 72 ? 11.449 33.558 -7.161 1.00 61.16 72 PRO A N 1
ATOM 536 C CA . PRO A 1 72 ? 12.580 34.433 -7.394 1.00 61.16 72 PRO A CA 1
ATOM 537 C C . PRO A 1 72 ? 13.697 34.032 -6.428 1.00 61.16 72 PRO A C 1
ATOM 539 O O . PRO A 1 72 ? 13.501 34.016 -5.215 1.00 61.16 72 PRO A O 1
ATOM 542 N N . LEU A 1 73 ? 14.864 33.701 -6.986 1.00 66.06 73 LEU A N 1
ATOM 543 C CA . LEU A 1 73 ? 16.115 33.564 -6.247 1.00 66.06 73 LEU A CA 1
ATOM 544 C C . LEU A 1 73 ? 16.338 34.851 -5.446 1.00 66.06 73 LEU A C 1
ATOM 546 O O . LEU A 1 73 ? 16.607 35.903 -6.019 1.00 66.06 73 LEU A O 1
ATOM 550 N N . SER A 1 74 ? 16.181 34.772 -4.128 1.00 65.62 74 SER A N 1
ATOM 551 C CA . SER A 1 74 ? 16.659 35.805 -3.217 1.00 65.62 74 SER A CA 1
ATOM 552 C C . SER A 1 74 ? 18.185 35.710 -3.152 1.00 65.62 74 SER A C 1
ATOM 554 O O . SER A 1 74 ? 18.700 34.700 -2.666 1.00 65.62 74 SER A O 1
ATOM 556 N N . GLU A 1 75 ? 18.865 36.723 -3.700 1.00 62.09 75 GLU A N 1
ATOM 557 C CA . GLU A 1 75 ? 20.313 36.967 -3.556 1.00 62.09 75 GLU A CA 1
ATOM 558 C C . GLU A 1 75 ? 20.721 37.253 -2.104 1.00 62.09 75 GLU A C 1
ATOM 560 O O . GLU A 1 75 ? 19.923 37.880 -1.365 1.00 62.09 75 GLU A O 1
#

pLDDT: mean 84.66, std 12.09, range [59.97, 98.31]

Secondary structure (DSSP, 8-state):
-HHHHHHHHHHHHHHHHHHHHHHHH-HHHHHHHHHHHTT-GGG-TT---HHHH-TT--PPPPPPPPPPPPPP---

Radius of gyration: 20.02 Å; chains: 1; bounding box: 36×46×51 Å

Foldseek 3Di:
DVVVVVVVCVVVVVVVVVLVVCCVPPVLNVQCVVCVVVVNNVSRPVDDDVCVVCVPDDDDDDDPDPPDPDDPPDD